Protein AF-B6VN24-F1 (afdb_monomer_lite)

Organism: Photorhabdus asymbiotica subsp. asymbiotica (strain ATCC 43949 / 3105-77) (NCBI:txid553480)

pLDDT: mean 79.75, std 12.12, range [39.0, 88.81]

Radius of gyration: 11.78 Å; chains: 1; bounding box: 30×30×30 Å

Secondary structure (DSSP, 8-state):
-HHHHHHHHHHHHHHHTT--HHHHHHHHHHHHHTT--HHHHHHHHHHH--TTTHHHHHHHHHHHHTTT-SS----

Sequence (75 aa):
MLIEQELMNALTEKIQSNKNLLELRELLVLFRDKGMTKESMRDALNSLISDENEDTIWDLLDFVEGFCNPDLDLY

Foldseek 3Di:
DVLLVVLLVVLVVCVVVVHDLVVNLVSLVVSVVVVDALVSQLVSLVVNQDPSCPVSSVVVNVCSVVPSDPDDDPD

Structure (mmCIF, N/CA/C/O backbone):
data_AF-B6VN24-F1
#
_entry.id   AF-B6VN24-F1
#
loop_
_atom_site.group_PDB
_atom_site.id
_atom_site.type_symbol
_atom_site.label_atom_id
_atom_site.label_alt_id
_atom_site.label_comp_id
_atom_site.label_asym_id
_atom_site.label_entity_id
_atom_site.label_seq_id
_atom_site.pdbx_PDB_ins_code
_atom_site.Cartn_x
_atom_site.Cartn_y
_atom_site.Cartn_z
_atom_site.occupancy
_atom_site.B_iso_or_equiv
_atom_site.auth_seq_id
_atom_site.auth_comp_id
_atom_site.auth_asym_id
_atom_site.auth_atom_id
_atom_site.pdbx_PDB_model_num
ATOM 1 N N . MET A 1 1 ? 3.303 14.508 -4.256 1.00 56.22 1 MET A N 1
ATOM 2 C CA . MET A 1 1 ? 2.864 14.607 -5.672 1.00 56.22 1 MET A CA 1
ATOM 3 C C . MET A 1 1 ? 1.364 14.325 -5.761 1.00 56.22 1 MET A C 1
ATOM 5 O O . MET A 1 1 ? 0.835 13.730 -4.833 1.00 56.22 1 MET A O 1
ATOM 9 N N . LEU A 1 2 ? 0.661 14.746 -6.824 1.00 75.12 2 LEU A N 1
ATOM 10 C CA . LEU A 1 2 ? -0.802 14.549 -6.949 1.00 75.12 2 LEU A CA 1
ATOM 11 C C . LEU A 1 2 ? -1.221 13.071 -6.785 1.00 75.12 2 LEU A C 1
ATOM 13 O O . LEU A 1 2 ? -2.184 12.778 -6.089 1.00 75.12 2 LEU A O 1
ATOM 17 N N . ILE A 1 3 ? -0.432 12.150 -7.346 1.00 77.31 3 ILE A N 1
ATOM 18 C CA . ILE A 1 3 ? -0.714 10.704 -7.356 1.00 77.31 3 ILE A CA 1
ATOM 19 C C . ILE A 1 3 ? -0.608 10.068 -5.956 1.00 77.31 3 ILE A C 1
ATOM 21 O O . ILE A 1 3 ? -1.382 9.174 -5.633 1.00 77.31 3 ILE A O 1
ATOM 25 N N . GLU A 1 4 ? 0.304 10.537 -5.098 1.00 78.31 4 GLU A N 1
ATOM 26 C CA . GLU A 1 4 ? 0.419 10.057 -3.706 1.00 78.31 4 GLU A CA 1
ATOM 27 C C . GLU A 1 4 ? -0.810 10.416 -2.881 1.00 78.31 4 GLU A C 1
ATOM 29 O O . GLU A 1 4 ? -1.317 9.587 -2.132 1.00 78.31 4 GLU A O 1
ATOM 34 N N . GLN A 1 5 ? -1.331 11.632 -3.057 1.00 82.25 5 GLN A N 1
ATOM 35 C CA . GLN A 1 5 ? -2.562 12.042 -2.387 1.00 82.25 5 GLN A CA 1
ATOM 36 C C . GLN A 1 5 ? -3.774 11.265 -2.904 1.00 82.25 5 GLN A C 1
ATOM 38 O O . GLN A 1 5 ? -4.628 10.881 -2.108 1.00 82.25 5 GLN A O 1
ATOM 43 N N . GLU A 1 6 ? -3.844 10.986 -4.208 1.00 85.94 6 GLU A N 1
ATOM 44 C CA . GLU A 1 6 ? -4.900 10.135 -4.766 1.00 85.94 6 GLU A CA 1
ATOM 45 C C . GLU A 1 6 ? -4.857 8.713 -4.198 1.00 85.94 6 GLU A C 1
ATOM 47 O O . GLU A 1 6 ? -5.902 8.184 -3.818 1.00 85.94 6 GLU A O 1
ATOM 52 N N . LEU A 1 7 ? -3.665 8.113 -4.090 1.00 85.31 7 LEU A N 1
ATOM 53 C CA . LEU A 1 7 ? -3.492 6.800 -3.469 1.00 85.31 7 LEU A CA 1
ATOM 54 C C . LEU A 1 7 ? -3.946 6.827 -2.006 1.00 85.31 7 LEU A C 1
ATOM 56 O O . LEU A 1 7 ? -4.717 5.963 -1.592 1.00 85.31 7 LEU A O 1
ATOM 60 N N . MET A 1 8 ? -3.504 7.826 -1.236 1.00 85.62 8 MET A N 1
ATOM 61 C CA . MET A 1 8 ? -3.848 7.921 0.182 1.00 85.62 8 MET A CA 1
ATOM 62 C C . MET A 1 8 ? -5.349 8.087 0.411 1.00 85.62 8 MET A C 1
ATOM 64 O O . MET A 1 8 ? -5.917 7.410 1.269 1.00 85.62 8 MET A O 1
ATOM 68 N N . ASN A 1 9 ? -6.005 8.933 -0.385 1.00 88.00 9 ASN A N 1
ATOM 69 C CA . ASN A 1 9 ? -7.450 9.131 -0.306 1.00 88.00 9 ASN A CA 1
ATOM 70 C C . ASN A 1 9 ? -8.204 7.842 -0.655 1.00 88.00 9 ASN A C 1
ATOM 72 O O . ASN A 1 9 ? -9.110 7.445 0.074 1.00 88.00 9 ASN A O 1
ATOM 76 N N . ALA A 1 10 ? -7.797 7.154 -1.725 1.00 87.12 10 ALA A N 1
ATOM 77 C CA . ALA A 1 10 ? -8.428 5.907 -2.144 1.00 87.12 10 ALA A CA 1
ATOM 78 C C . ALA A 1 10 ? -8.234 4.771 -1.124 1.00 87.12 10 ALA A C 1
ATOM 80 O O . ALA A 1 10 ? -9.169 4.014 -0.864 1.00 87.12 10 ALA A O 1
ATOM 81 N N . LEU A 1 11 ? -7.046 4.655 -0.520 1.00 85.50 11 LEU A N 1
ATOM 82 C CA . LEU A 1 11 ? -6.784 3.689 0.549 1.00 85.50 11 LEU A CA 1
ATOM 83 C C . LEU A 1 11 ? -7.599 4.014 1.801 1.00 85.50 11 LEU A C 1
ATOM 85 O O . LEU A 1 11 ? -8.254 3.123 2.332 1.00 85.50 11 LEU A O 1
ATOM 89 N N . THR A 1 12 ? -7.625 5.278 2.230 1.00 85.94 12 THR A N 1
ATOM 90 C CA . THR A 1 12 ? -8.415 5.718 3.394 1.00 85.94 12 THR A CA 1
AT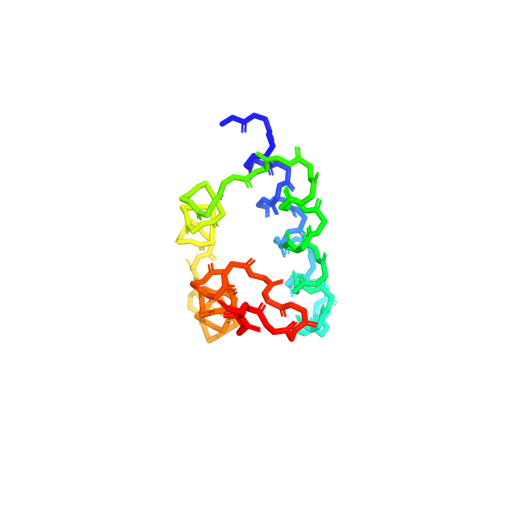OM 91 C C . THR A 1 12 ? -9.892 5.384 3.216 1.00 85.94 12 THR A C 1
ATOM 93 O O . THR A 1 12 ? -10.495 4.771 4.094 1.00 85.94 12 THR A O 1
ATOM 96 N N . GLU A 1 13 ? -10.465 5.723 2.059 1.00 86.44 13 GLU A N 1
ATOM 97 C CA . GLU A 1 13 ? -11.869 5.444 1.754 1.00 86.44 13 GLU A CA 1
ATOM 98 C C . GLU A 1 13 ? -12.158 3.935 1.760 1.00 86.44 13 GLU A C 1
ATOM 100 O O . GLU A 1 13 ? -13.151 3.488 2.337 1.00 86.44 13 GLU A O 1
ATOM 105 N N . LYS A 1 14 ? -11.270 3.119 1.174 1.00 84.88 14 LYS A N 1
ATOM 106 C CA . LYS A 1 14 ? -11.443 1.659 1.146 1.00 84.88 14 LYS A CA 1
ATOM 107 C C . LYS A 1 14 ? -11.290 1.006 2.520 1.00 84.88 14 LYS A C 1
ATOM 109 O O . LYS A 1 14 ? -12.061 0.096 2.825 1.00 84.88 14 LYS A O 1
ATOM 114 N N . ILE A 1 15 ? -10.345 1.471 3.337 1.00 82.81 15 ILE A N 1
ATOM 115 C CA . ILE A 1 15 ? -10.144 0.999 4.713 1.00 82.81 15 ILE A CA 1
ATOM 116 C C . ILE A 1 15 ? -11.385 1.327 5.553 1.00 82.81 15 ILE A C 1
ATOM 118 O O . ILE A 1 15 ? -11.942 0.443 6.198 1.00 82.81 15 ILE A O 1
ATOM 122 N N . GLN A 1 16 ? -11.896 2.560 5.468 1.00 82.06 16 GLN A N 1
ATOM 123 C CA . GLN A 1 16 ? -13.116 2.973 6.173 1.00 82.06 16 GLN A CA 1
ATOM 124 C C . GLN A 1 16 ? -14.370 2.240 5.684 1.00 82.06 16 GLN A C 1
ATOM 126 O O . GLN A 1 16 ? -15.270 1.949 6.470 1.00 82.06 16 GLN A O 1
ATOM 131 N N . SER A 1 17 ? -14.430 1.896 4.396 1.00 80.56 17 SER A N 1
ATOM 132 C CA . SER A 1 17 ? -15.522 1.105 3.822 1.00 80.56 17 SER A CA 1
ATOM 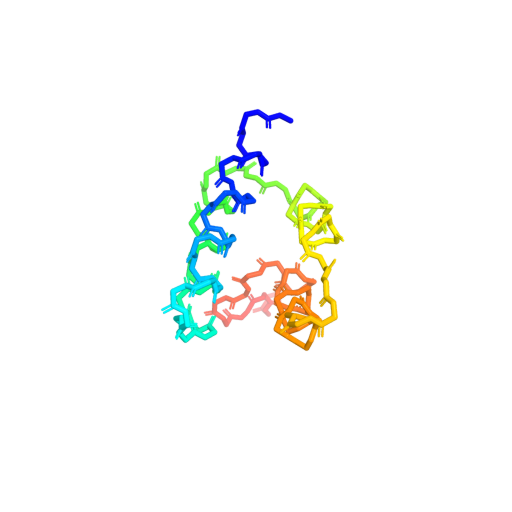133 C C . SER A 1 17 ? -15.436 -0.395 4.156 1.00 80.56 17 SER A C 1
ATOM 135 O O . SER A 1 17 ? -16.252 -1.167 3.643 1.00 80.56 17 SER A O 1
ATOM 137 N N . ASN A 1 18 ? -14.486 -0.812 5.003 1.00 67.25 18 ASN A N 1
ATOM 138 C CA . ASN A 1 18 ? -14.300 -2.187 5.472 1.00 67.25 18 ASN A CA 1
ATOM 139 C C . ASN A 1 18 ? -14.068 -3.193 4.327 1.00 67.25 18 ASN A C 1
ATOM 141 O O . ASN A 1 18 ? -14.538 -4.334 4.357 1.00 67.25 18 ASN A O 1
ATOM 145 N N . LYS A 1 19 ? -13.402 -2.740 3.257 1.00 65.44 19 LYS A N 1
ATOM 146 C CA . LYS A 1 19 ? -13.139 -3.569 2.080 1.00 65.44 19 LYS A CA 1
ATOM 147 C C . LYS A 1 19 ? -12.005 -4.556 2.330 1.00 65.44 19 LYS A C 1
ATOM 149 O O . LYS A 1 19 ? -11.045 -4.269 3.035 1.00 65.44 19 LYS A O 1
ATOM 154 N N . ASN A 1 20 ? -12.124 -5.722 1.695 1.00 78.38 20 ASN A N 1
ATOM 155 C CA . ASN A 1 20 ? -11.152 -6.806 1.791 1.00 78.38 20 ASN A CA 1
ATOM 156 C C . ASN A 1 20 ? -9.748 -6.351 1.368 1.00 78.38 20 ASN A C 1
ATOM 158 O O . ASN A 1 20 ? -9.5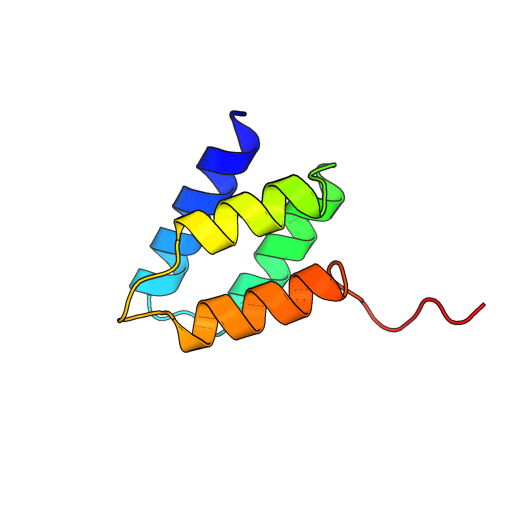87 -5.644 0.374 1.00 78.38 20 ASN A O 1
ATOM 162 N N . LEU A 1 21 ? -8.733 -6.877 2.060 1.00 81.50 21 LEU A N 1
ATOM 163 C CA . LEU A 1 21 ? -7.303 -6.678 1.791 1.00 81.50 21 LEU A CA 1
ATOM 164 C C . LEU A 1 21 ? -6.931 -6.816 0.299 1.00 81.50 21 LEU A C 1
ATOM 166 O O . LEU A 1 21 ? -6.076 -6.099 -0.214 1.00 81.50 21 LEU A O 1
ATOM 170 N N . LEU A 1 22 ? -7.611 -7.717 -0.417 1.00 81.81 22 LEU A N 1
ATOM 171 C CA . LEU A 1 22 ? -7.414 -7.963 -1.846 1.00 81.81 22 LEU A CA 1
ATOM 172 C C . LEU A 1 22 ? -7.659 -6.708 -2.702 1.00 81.81 22 LEU A C 1
ATOM 174 O O . LEU A 1 22 ? -6.860 -6.391 -3.576 1.00 81.81 22 LEU A O 1
ATOM 178 N N . GLU A 1 23 ? -8.713 -5.949 -2.400 1.00 84.62 23 GLU A N 1
ATOM 179 C CA . GLU A 1 23 ? -9.052 -4.725 -3.130 1.00 84.62 23 GLU A CA 1
ATOM 180 C C . GLU A 1 23 ? -8.060 -3.583 -2.879 1.00 84.62 23 GLU A C 1
ATOM 182 O O . GLU A 1 23 ? -7.952 -2.672 -3.706 1.00 84.62 23 GLU A O 1
ATOM 187 N N . LEU A 1 24 ? -7.388 -3.592 -1.722 1.00 86.56 24 LEU A N 1
ATOM 188 C CA . LEU A 1 24 ? -6.319 -2.650 -1.386 1.00 86.56 24 LEU A CA 1
ATOM 189 C C . LEU A 1 24 ? -5.043 -3.009 -2.161 1.00 86.56 24 LEU A C 1
ATOM 191 O O . LEU A 1 24 ? -4.389 -2.127 -2.714 1.00 86.56 24 LEU A O 1
ATOM 195 N N . ARG A 1 25 ? -4.739 -4.307 -2.291 1.00 85.94 25 ARG A N 1
ATOM 196 C CA . ARG A 1 25 ? -3.625 -4.812 -3.113 1.00 85.94 25 ARG A CA 1
ATOM 197 C C . ARG A 1 25 ? -3.818 -4.516 -4.601 1.00 85.94 25 ARG A C 1
ATOM 199 O O . ARG A 1 25 ? -2.894 -4.025 -5.242 1.00 85.94 25 ARG A O 1
ATOM 206 N N . GLU A 1 26 ? -5.016 -4.737 -5.144 1.00 85.75 26 GLU A N 1
ATOM 207 C CA . GLU A 1 26 ? -5.341 -4.365 -6.532 1.00 85.75 26 GLU A CA 1
ATOM 208 C C . GLU A 1 26 ? -5.177 -2.863 -6.772 1.00 85.75 26 GLU A C 1
ATOM 210 O O . GLU A 1 26 ? -4.695 -2.450 -7.825 1.00 85.75 26 GLU A O 1
ATOM 215 N N . LEU A 1 27 ? -5.542 -2.039 -5.785 1.00 87.19 27 LEU A N 1
ATOM 216 C CA . LEU A 1 27 ? -5.367 -0.597 -5.869 1.00 87.19 27 LEU A CA 1
ATOM 217 C C . LEU A 1 27 ? -3.879 -0.239 -5.978 1.00 87.19 27 LEU A C 1
ATOM 219 O O . LEU A 1 27 ? -3.501 0.504 -6.880 1.00 87.19 27 LEU A O 1
ATOM 223 N N . LEU A 1 28 ? -3.030 -0.820 -5.125 1.00 86.69 28 LEU A N 1
ATOM 224 C CA . LEU A 1 28 ? -1.579 -0.637 -5.193 1.00 86.69 28 LEU A CA 1
ATOM 225 C C . LEU A 1 28 ? -1.024 -1.059 -6.563 1.00 86.69 28 LEU A C 1
ATOM 227 O O . LEU A 1 28 ? -0.338 -0.270 -7.200 1.00 86.69 28 LEU A O 1
ATOM 231 N N . VAL A 1 29 ? -1.405 -2.223 -7.095 1.00 87.00 29 VAL A N 1
ATOM 232 C CA . VAL A 1 29 ? -1.025 -2.651 -8.459 1.00 87.00 29 VAL A CA 1
ATOM 233 C C . VAL A 1 29 ? -1.398 -1.600 -9.516 1.00 87.00 29 VAL A C 1
ATOM 235 O O . VAL A 1 29 ? -0.578 -1.233 -10.355 1.00 87.00 29 VAL A O 1
ATOM 238 N N . LEU A 1 30 ? -2.611 -1.051 -9.438 1.00 87.25 30 LEU A N 1
ATOM 239 C CA . LEU A 1 30 ? -3.111 -0.033 -10.365 1.00 87.25 30 LEU A CA 1
ATOM 240 C C . LEU A 1 30 ? -2.263 1.245 -10.341 1.00 87.25 30 LEU A C 1
ATOM 242 O O . LEU A 1 30 ? -1.995 1.848 -11.380 1.00 87.25 30 LEU A O 1
ATOM 246 N N . PHE A 1 31 ? -1.835 1.671 -9.154 1.00 86.06 31 PHE A N 1
ATOM 247 C CA . PHE A 1 31 ? -0.971 2.839 -8.998 1.00 86.06 31 PHE A CA 1
ATOM 248 C C . PHE A 1 31 ? 0.472 2.560 -9.437 1.00 86.06 31 PHE A C 1
ATOM 250 O O . PHE A 1 31 ? 1.115 3.453 -9.992 1.00 86.06 31 PHE A O 1
ATOM 257 N N . ARG A 1 32 ? 0.960 1.324 -9.289 1.00 86.31 32 ARG A N 1
ATOM 258 C CA . ARG A 1 32 ? 2.260 0.901 -9.827 1.00 86.31 32 ARG A CA 1
ATOM 259 C C . ARG A 1 32 ? 2.246 1.003 -11.346 1.00 86.31 32 ARG A C 1
ATOM 261 O O . ARG A 1 32 ? 3.138 1.615 -11.923 1.00 86.31 32 ARG A O 1
ATOM 268 N N . ASP A 1 33 ? 1.213 0.463 -11.988 1.00 84.75 33 ASP A N 1
ATOM 269 C CA . ASP A 1 33 ? 1.082 0.474 -13.450 1.00 84.75 33 ASP A CA 1
ATOM 270 C C . ASP A 1 33 ? 0.905 1.901 -14.006 1.00 84.75 33 ASP A C 1
ATOM 272 O O . ASP A 1 33 ? 1.263 2.182 -15.149 1.00 84.75 33 ASP A O 1
ATOM 276 N N . LYS A 1 34 ? 0.432 2.844 -13.177 1.00 85.12 34 LYS A N 1
ATOM 277 C CA . LYS A 1 34 ? 0.421 4.288 -13.475 1.00 85.12 34 LYS A CA 1
ATOM 278 C C . LYS A 1 34 ? 1.800 4.962 -13.384 1.00 85.12 34 LYS A C 1
ATOM 280 O O . LYS A 1 34 ? 1.901 6.154 -13.669 1.00 85.12 34 LYS A O 1
ATOM 285 N N . GLY A 1 35 ? 2.850 4.233 -13.007 1.00 84.62 35 GLY A N 1
ATOM 286 C CA . GLY A 1 35 ? 4.224 4.734 -12.910 1.00 84.62 35 GLY A CA 1
ATOM 287 C C . GLY A 1 35 ? 4.617 5.247 -11.525 1.00 84.62 35 GLY A C 1
ATOM 288 O O . GLY A 1 35 ? 5.629 5.935 -11.394 1.00 84.62 35 GLY A O 1
ATOM 289 N N . MET A 1 36 ? 3.834 4.940 -10.489 1.00 85.38 36 MET A N 1
ATOM 290 C CA . MET A 1 36 ? 4.227 5.227 -9.113 1.00 85.38 36 MET A CA 1
ATOM 291 C C . MET A 1 36 ? 5.389 4.321 -8.704 1.00 85.38 36 MET A C 1
ATOM 293 O O . MET A 1 36 ? 5.439 3.160 -9.099 1.00 85.38 36 MET A O 1
ATOM 297 N N . THR A 1 37 ? 6.326 4.843 -7.918 1.00 86.75 37 THR A N 1
ATOM 298 C CA . THR A 1 37 ? 7.487 4.082 -7.448 1.00 86.75 37 THR A CA 1
ATOM 299 C C . THR A 1 37 ? 7.200 3.385 -6.121 1.00 86.75 37 THR A C 1
ATOM 301 O O . THR A 1 37 ? 6.306 3.778 -5.367 1.00 86.75 37 THR A O 1
ATOM 304 N N . LYS A 1 38 ? 8.017 2.372 -5.809 1.00 87.94 38 LYS A N 1
ATOM 305 C CA . LYS A 1 38 ? 8.009 1.679 -4.513 1.00 87.94 38 LYS A CA 1
ATOM 306 C C . LYS A 1 38 ? 8.135 2.644 -3.352 1.00 87.94 38 LYS A C 1
ATOM 308 O O . LYS A 1 38 ?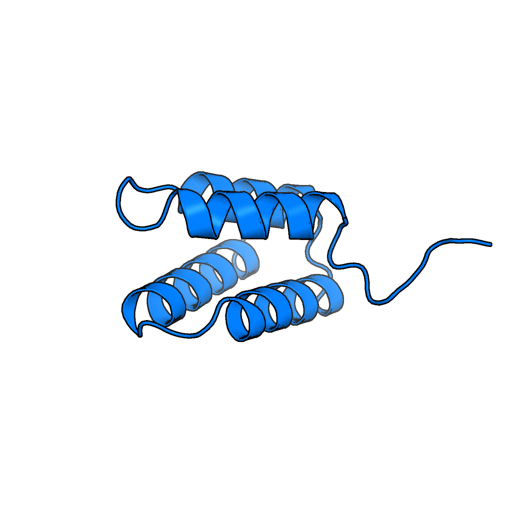 7.379 2.541 -2.395 1.00 87.94 38 LYS A O 1
ATOM 313 N N . GLU A 1 39 ? 9.056 3.591 -3.462 1.00 86.69 39 GLU A N 1
ATOM 314 C CA . GLU A 1 39 ? 9.308 4.581 -2.419 1.00 86.69 39 GLU A CA 1
ATOM 315 C C . GLU A 1 39 ? 8.070 5.444 -2.164 1.00 86.69 39 GLU A C 1
ATOM 317 O O . GLU A 1 39 ? 7.599 5.486 -1.033 1.00 86.69 39 GLU A O 1
ATOM 322 N N . SER A 1 40 ? 7.455 6.006 -3.212 1.00 87.31 40 SER A N 1
ATOM 323 C CA . SER A 1 40 ? 6.235 6.813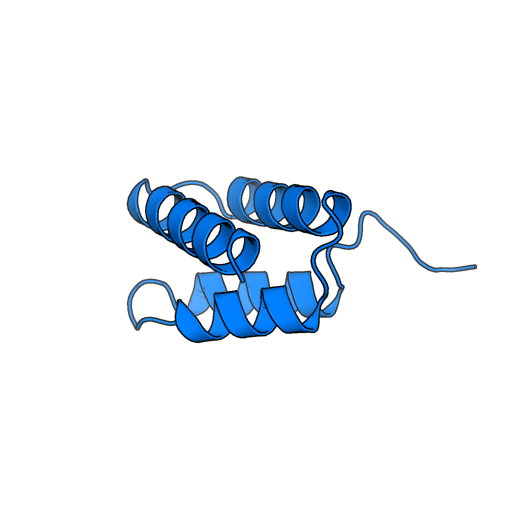 -3.067 1.00 87.31 40 SER A CA 1
ATOM 324 C C . SER A 1 40 ? 5.051 6.025 -2.504 1.00 87.31 40 SER A C 1
ATOM 326 O O . SER A 1 40 ? 4.274 6.553 -1.713 1.00 87.31 40 SER A O 1
ATOM 328 N N . MET A 1 41 ? 4.896 4.752 -2.879 1.00 87.69 41 MET A N 1
ATOM 329 C CA . MET A 1 41 ? 3.862 3.895 -2.290 1.00 87.69 41 MET A CA 1
ATOM 330 C C . MET A 1 41 ? 4.115 3.609 -0.816 1.00 87.69 41 MET A C 1
ATOM 332 O O . MET A 1 41 ? 3.189 3.653 -0.009 1.00 87.69 41 MET A O 1
ATOM 336 N N . ARG A 1 42 ? 5.367 3.315 -0.467 1.00 88.75 42 ARG A N 1
ATOM 337 C CA . ARG A 1 42 ? 5.769 3.030 0.905 1.00 88.75 42 ARG A CA 1
ATOM 338 C C . ARG A 1 42 ? 5.580 4.256 1.792 1.00 88.75 42 ARG A C 1
ATOM 340 O O . ARG A 1 42 ? 5.052 4.127 2.890 1.00 88.75 42 ARG A O 1
ATOM 347 N N . ASP A 1 43 ? 5.956 5.435 1.311 1.00 88.81 43 ASP A N 1
ATOM 348 C CA . ASP A 1 43 ? 5.781 6.693 2.040 1.00 88.81 43 ASP A CA 1
ATOM 349 C C . ASP A 1 43 ? 4.296 7.039 2.226 1.00 88.81 43 ASP A C 1
ATOM 351 O O . ASP A 1 43 ? 3.890 7.459 3.314 1.00 88.81 43 ASP A O 1
ATOM 355 N N . ALA A 1 44 ? 3.461 6.783 1.214 1.00 87.56 44 ALA A N 1
ATOM 356 C CA . ALA A 1 44 ? 2.011 6.933 1.318 1.00 87.56 44 ALA A CA 1
ATOM 357 C C . ALA A 1 44 ? 1.397 5.970 2.350 1.00 87.56 44 ALA A C 1
ATOM 359 O O . ALA A 1 44 ? 0.582 6.391 3.167 1.00 87.56 44 ALA A O 1
ATOM 360 N N . LEU A 1 45 ? 1.807 4.697 2.351 1.00 87.94 45 LEU A N 1
ATOM 361 C CA . LEU A 1 45 ? 1.347 3.706 3.327 1.00 87.94 45 LEU A CA 1
ATOM 362 C C . LEU A 1 45 ? 1.811 4.042 4.746 1.00 87.94 45 LEU A C 1
ATOM 364 O O . LEU A 1 45 ? 0.994 4.043 5.658 1.00 87.94 45 LEU A O 1
ATOM 368 N N . ASN A 1 46 ? 3.079 4.414 4.933 1.00 87.75 46 ASN A N 1
ATOM 369 C CA . ASN A 1 46 ? 3.597 4.855 6.232 1.00 87.75 46 ASN A CA 1
ATOM 370 C C . ASN A 1 46 ? 2.832 6.065 6.782 1.00 87.75 46 ASN A C 1
ATOM 372 O O . ASN A 1 46 ? 2.610 6.162 7.985 1.00 87.75 46 ASN A O 1
ATOM 376 N N . SER A 1 47 ? 2.396 6.970 5.902 1.00 86.88 47 SER A N 1
ATOM 377 C CA . SER A 1 47 ? 1.590 8.137 6.279 1.00 86.88 47 SER A CA 1
ATOM 378 C C . SER A 1 47 ? 0.145 7.785 6.658 1.00 86.88 47 SER A C 1
ATOM 380 O O . SER A 1 47 ? -0.541 8.609 7.257 1.00 86.88 47 SER A O 1
ATOM 382 N N . LEU A 1 48 ? -0.321 6.582 6.307 1.00 84.50 48 LEU A N 1
ATOM 383 C CA . LEU A 1 48 ? -1.662 6.070 6.597 1.00 84.50 48 LEU A CA 1
ATOM 384 C C . LEU A 1 48 ? -1.722 5.150 7.819 1.00 84.50 48 LEU A C 1
ATOM 386 O O . LEU A 1 48 ? -2.827 4.761 8.207 1.00 84.50 48 LEU A O 1
ATOM 390 N N . ILE A 1 49 ? -0.575 4.793 8.410 1.00 84.06 49 ILE A N 1
ATOM 391 C CA . ILE A 1 49 ? -0.523 3.964 9.618 1.00 84.06 49 ILE A CA 1
ATOM 392 C C . ILE A 1 49 ? -1.278 4.677 10.741 1.00 84.06 49 ILE A C 1
ATOM 394 O O . ILE A 1 49 ? -1.004 5.828 11.080 1.00 84.06 49 ILE A O 1
ATOM 398 N N . SER A 1 50 ? -2.248 3.983 11.315 1.00 81.56 50 SER A N 1
ATOM 399 C CA . SER A 1 50 ? -3.019 4.377 12.489 1.00 81.56 50 SER A CA 1
ATOM 400 C C . SER A 1 50 ? -3.310 3.127 13.320 1.00 81.56 50 SER A C 1
ATOM 402 O O . SER A 1 50 ? -3.374 2.031 12.771 1.00 81.56 50 SER A O 1
ATOM 404 N N . ASP A 1 51 ? -3.539 3.267 14.627 1.00 75.12 51 ASP A N 1
ATOM 405 C CA . ASP A 1 51 ? -3.813 2.120 15.517 1.00 75.12 51 ASP A CA 1
ATOM 406 C C . ASP A 1 51 ? -4.969 1.220 15.029 1.00 75.12 51 ASP A C 1
ATOM 408 O O . ASP A 1 51 ? -4.989 0.023 15.292 1.00 75.12 51 ASP A O 1
ATOM 412 N N . GLU A 1 52 ? -5.938 1.773 14.292 1.00 78.12 52 GLU A N 1
ATOM 413 C CA . GLU A 1 52 ? -7.108 1.034 13.797 1.00 78.12 52 GLU A CA 1
ATOM 414 C C . GLU A 1 52 ? -6.842 0.208 12.528 1.00 78.12 52 GLU A C 1
ATOM 416 O O . GLU A 1 52 ? -7.601 -0.710 12.220 1.00 78.12 52 GLU A O 1
ATOM 421 N N . ASN A 1 53 ? -5.799 0.541 11.763 1.00 80.31 53 ASN A N 1
ATOM 422 C CA . ASN A 1 53 ? -5.489 -0.089 10.477 1.00 80.31 53 ASN A CA 1
ATOM 423 C C . ASN A 1 53 ? -4.038 -0.587 10.391 1.00 80.31 53 ASN A C 1
ATOM 425 O O . ASN A 1 53 ? -3.621 -1.012 9.315 1.00 80.31 53 ASN A O 1
ATOM 429 N N . GLU A 1 54 ? -3.298 -0.554 11.504 1.00 82.88 54 GLU A N 1
ATOM 430 C CA . GLU A 1 54 ? -1.877 -0.887 11.589 1.00 82.88 54 GLU A CA 1
ATOM 431 C C . GLU A 1 54 ? -1.581 -2.231 10.914 1.00 82.88 54 GLU A C 1
ATOM 433 O O . GLU A 1 54 ? -0.842 -2.255 9.931 1.00 82.88 54 GLU A O 1
ATOM 438 N N . ASP A 1 55 ? -2.225 -3.320 11.348 1.00 84.94 55 ASP A N 1
ATOM 439 C CA . ASP A 1 55 ? -2.027 -4.662 10.776 1.00 84.94 55 ASP A CA 1
ATOM 440 C C . ASP A 1 55 ? -2.254 -4.691 9.256 1.00 84.94 55 ASP A C 1
ATOM 442 O O . ASP A 1 55 ? -1.467 -5.257 8.501 1.00 84.94 55 ASP A O 1
ATOM 446 N N . THR A 1 56 ? -3.308 -4.018 8.784 1.00 85.19 56 THR A N 1
ATOM 447 C CA . THR A 1 56 ? -3.633 -3.945 7.352 1.00 85.19 56 THR A CA 1
ATOM 448 C C . THR A 1 56 ? -2.565 -3.183 6.577 1.00 85.19 56 THR A C 1
ATOM 450 O O . THR A 1 56 ? -2.183 -3.595 5.483 1.00 85.19 56 THR A O 1
ATOM 453 N N . ILE A 1 57 ? -2.072 -2.069 7.120 1.00 86.81 57 ILE A N 1
ATOM 454 C CA . ILE A 1 57 ? -1.031 -1.275 6.471 1.00 86.81 57 ILE A CA 1
ATOM 455 C C . ILE A 1 57 ? 0.302 -2.030 6.464 1.00 86.81 57 ILE A C 1
ATOM 457 O O . ILE A 1 57 ? 0.983 -1.995 5.443 1.00 86.81 57 ILE A O 1
ATOM 461 N N . TRP A 1 58 ? 0.656 -2.758 7.528 1.00 87.12 58 TRP A N 1
ATOM 462 C CA . TRP A 1 58 ? 1.841 -3.624 7.545 1.00 87.12 58 TRP A CA 1
ATOM 463 C C . TRP A 1 58 ? 1.769 -4.721 6.477 1.00 87.12 58 TRP A C 1
ATOM 465 O O . TRP A 1 58 ? 2.741 -4.925 5.751 1.00 87.12 58 TRP A O 1
ATOM 475 N N . ASP A 1 59 ? 0.608 -5.357 6.301 1.00 87.31 59 ASP A N 1
ATOM 476 C CA . ASP A 1 59 ? 0.356 -6.322 5.220 1.00 87.31 59 ASP A CA 1
ATOM 477 C C . ASP A 1 59 ? 0.538 -5.700 3.822 1.00 87.31 59 ASP A C 1
ATOM 479 O O . ASP A 1 59 ? 1.077 -6.311 2.895 1.00 87.31 59 ASP A O 1
ATOM 483 N N . LEU A 1 60 ? 0.072 -4.462 3.645 1.00 86.12 60 LEU A N 1
ATOM 484 C CA . LEU A 1 60 ? 0.224 -3.727 2.390 1.00 86.12 60 LEU A CA 1
ATOM 485 C C . LEU A 1 60 ? 1.668 -3.275 2.165 1.00 86.12 60 LEU A C 1
ATOM 487 O O . LEU A 1 60 ? 2.132 -3.284 1.027 1.00 86.12 60 LEU A O 1
ATOM 491 N N . LEU A 1 61 ? 2.387 -2.906 3.223 1.00 87.75 61 LEU A N 1
ATOM 492 C CA . LEU A 1 61 ? 3.805 -2.571 3.165 1.00 87.75 61 LEU A CA 1
ATOM 493 C C . LEU A 1 61 ? 4.634 -3.783 2.753 1.00 87.75 61 LEU A C 1
ATOM 495 O O . LEU A 1 61 ? 5.500 -3.623 1.902 1.00 87.75 61 LEU A O 1
ATOM 499 N N . ASP A 1 62 ? 4.336 -4.978 3.266 1.00 86.06 62 ASP A N 1
ATOM 500 C CA . ASP A 1 62 ? 4.980 -6.224 2.828 1.00 86.06 62 ASP A CA 1
ATOM 501 C C . ASP A 1 62 ? 4.702 -6.504 1.336 1.00 86.06 62 ASP A C 1
ATOM 503 O O . ASP A 1 62 ? 5.607 -6.787 0.546 1.00 86.06 62 ASP A O 1
ATOM 507 N N . PHE A 1 63 ? 3.461 -6.278 0.895 1.00 85.31 63 PHE A N 1
ATOM 508 C CA . PHE A 1 63 ? 3.081 -6.396 -0.514 1.00 85.31 63 PHE A CA 1
ATOM 509 C C . PHE A 1 63 ? 3.805 -5.387 -1.432 1.00 85.31 63 PHE A C 1
ATOM 511 O O . PHE A 1 63 ? 4.222 -5.727 -2.545 1.00 85.31 63 PHE A O 1
ATOM 518 N N . VAL A 1 64 ? 3.988 -4.146 -0.971 1.00 85.62 64 VAL A N 1
ATOM 519 C CA . VAL A 1 64 ? 4.769 -3.104 -1.663 1.00 85.62 64 VAL A CA 1
ATOM 520 C C . VAL A 1 64 ? 6.273 -3.360 -1.553 1.00 85.62 64 VAL A C 1
ATOM 522 O O . VAL A 1 64 ? 7.020 -3.002 -2.464 1.00 85.62 64 VAL A O 1
ATOM 525 N N . GLU A 1 65 ? 6.744 -4.021 -0.497 1.00 80.94 65 GLU A N 1
ATOM 526 C CA . GLU A 1 65 ? 8.123 -4.492 -0.376 1.00 80.94 65 GLU A CA 1
ATOM 527 C C . GLU A 1 65 ? 8.439 -5.532 -1.461 1.00 80.94 65 GLU A C 1
ATOM 529 O O . GLU A 1 65 ? 9.478 -5.414 -2.117 1.00 80.94 65 GLU A O 1
ATOM 534 N N . GLY A 1 66 ? 7.485 -6.416 -1.775 1.00 73.31 66 GLY A N 1
ATOM 535 C CA . GLY A 1 66 ? 7.478 -7.259 -2.982 1.00 73.31 66 GLY A CA 1
ATOM 536 C C . GLY A 1 66 ? 7.117 -6.530 -4.289 1.00 73.31 66 GLY A C 1
ATOM 537 O O . GLY A 1 66 ? 6.941 -7.172 -5.320 1.00 73.31 66 GLY A O 1
ATOM 538 N N . PHE A 1 67 ? 6.950 -5.206 -4.230 1.00 66.75 67 PHE A N 1
ATOM 539 C CA . PHE A 1 67 ? 6.481 -4.268 -5.257 1.00 66.75 67 PHE A CA 1
ATOM 540 C C . PHE A 1 67 ? 5.393 -4.810 -6.192 1.00 66.75 67 PHE A C 1
ATOM 542 O O . PHE A 1 67 ? 5.426 -4.699 -7.420 1.00 66.75 67 PHE A O 1
ATOM 549 N N . CYS A 1 68 ? 4.367 -5.345 -5.534 1.00 64.12 68 CYS A N 1
A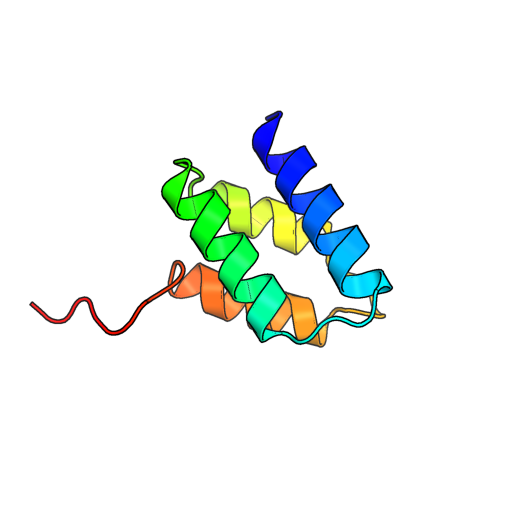TOM 550 C CA . CYS A 1 68 ? 3.102 -5.799 -6.094 1.00 64.12 68 CYS A CA 1
ATOM 551 C C . CYS A 1 68 ? 3.206 -7.028 -7.026 1.00 64.12 68 CYS A C 1
ATOM 553 O O . CYS A 1 68 ? 2.584 -7.078 -8.087 1.00 64.12 68 CYS A O 1
ATOM 555 N N . ASN A 1 69 ? 4.008 -8.011 -6.617 1.00 57.25 69 ASN A N 1
ATOM 556 C CA . ASN A 1 69 ? 4.352 -9.255 -7.317 1.00 57.25 69 ASN A CA 1
ATOM 557 C C . ASN A 1 69 ? 3.136 -10.087 -7.838 1.00 57.25 69 ASN A C 1
ATOM 559 O O . ASN A 1 69 ? 2.312 -10.508 -7.023 1.00 57.25 69 ASN A O 1
ATOM 563 N N . PRO A 1 70 ? 3.016 -10.355 -9.158 1.00 59.69 70 PRO A N 1
ATOM 564 C CA . PRO A 1 70 ? 1.973 -11.199 -9.764 1.00 59.69 70 PRO A CA 1
ATOM 565 C C . PRO A 1 70 ? 2.365 -12.687 -10.007 1.00 59.69 70 PRO A C 1
ATOM 567 O O . PRO A 1 70 ? 1.817 -13.291 -10.919 1.00 59.69 70 PRO A O 1
ATOM 570 N N . ASP A 1 71 ? 3.234 -13.285 -9.174 1.00 47.69 71 ASP A N 1
ATOM 571 C CA . ASP A 1 71 ? 4.106 -14.463 -9.431 1.00 47.69 71 ASP A CA 1
ATOM 572 C C . ASP A 1 71 ? 5.332 -14.069 -10.288 1.00 47.69 71 ASP A C 1
ATOM 574 O O . ASP A 1 71 ? 5.164 -13.748 -11.460 1.00 47.69 71 ASP A O 1
ATOM 578 N N . LEU A 1 72 ? 6.557 -14.188 -9.732 1.00 51.50 72 LEU A N 1
ATOM 579 C CA . LEU A 1 72 ? 7.896 -13.910 -10.334 1.00 51.50 72 LEU A CA 1
ATOM 580 C C . LEU A 1 72 ? 8.388 -12.448 -10.180 1.00 51.50 72 LEU A C 1
ATOM 582 O O . LEU A 1 72 ? 7.616 -11.510 -10.123 1.00 51.50 72 LEU A O 1
ATOM 586 N N . ASP A 1 73 ? 9.680 -12.166 -10.015 1.00 42.03 73 ASP A N 1
ATOM 587 C CA . ASP A 1 73 ? 10.727 -12.434 -11.008 1.00 42.03 73 ASP A CA 1
ATOM 588 C C . ASP A 1 73 ? 11.687 -13.588 -10.625 1.00 42.03 73 ASP A C 1
ATOM 590 O O . ASP A 1 73 ? 12.713 -13.371 -9.985 1.00 42.03 73 ASP A O 1
ATOM 594 N N . LEU A 1 74 ? 11.394 -14.830 -11.043 1.00 39.00 74 LEU A N 1
ATOM 595 C CA . LEU A 1 74 ? 12.438 -15.824 -11.354 1.00 39.00 74 LEU A CA 1
ATOM 596 C C . LEU A 1 74 ? 12.633 -15.831 -12.877 1.00 39.00 74 LEU A C 1
ATOM 598 O O . LEU A 1 74 ? 11.867 -16.468 -13.600 1.00 39.00 74 LEU A O 1
ATOM 602 N N . TYR A 1 75 ? 13.673 -15.151 -13.349 1.00 39.09 75 TYR A N 1
ATOM 603 C CA . TYR A 1 75 ? 14.371 -15.480 -14.592 1.00 39.09 75 TYR A CA 1
ATOM 604 C C . TYR A 1 75 ? 15.866 -15.236 -14.407 1.00 39.09 75 TYR A C 1
ATOM 606 O O . TYR A 1 75 ? 16.220 -14.211 -13.783 1.00 39.09 75 TYR A O 1
#